Protein AF-A0A3N5R2R9-F1 (afdb_monomer_lite)

Secondary structure (DSSP, 8-state):
-EESSEEEETTEEEE-SS--EE-----SSHHHHHHHHHHHHHT---TT-

Sequence (49 aa):
MFHAGTRLEGGQVVTNGGRVLCVTALGESVSIAQQRAYETVQKIQWPGA

Structure (mmCIF, N/CA/C/O backbone):
data_AF-A0A3N5R2R9-F1
#
_entry.id   AF-A0A3N5R2R9-F1
#
loop_
_atom_site.group_PDB
_atom_site.id
_atom_site.type_symbol
_atom_site.label_atom_id
_atom_site.label_alt_id
_atom_site.label_comp_id
_atom_site.label_asym_id
_atom_site.label_entity_id
_atom_site.label_seq_id
_atom_site.pdbx_PDB_ins_code
_atom_site.Cartn_x
_atom_site.Cartn_y
_atom_site.Cartn_z
_atom_site.occupancy
_atom_site.B_iso_or_equiv
_atom_site.auth_seq_id
_atom_site.auth_comp_id
_atom_site.auth_asym_id
_atom_site.auth_atom_id
_atom_site.pdbx_PDB_model_num
ATOM 1 N N . MET A 1 1 ? -4.181 -5.596 -3.360 1.00 74.69 1 MET A N 1
ATOM 2 C CA . MET A 1 1 ? -4.262 -5.087 -1.976 1.00 74.69 1 MET A CA 1
ATOM 3 C C . MET A 1 1 ? -4.779 -6.201 -1.095 1.00 74.69 1 MET A C 1
ATOM 5 O O . MET A 1 1 ? -5.805 -6.776 -1.432 1.00 74.69 1 MET A O 1
ATOM 9 N N . PHE A 1 2 ? -4.062 -6.524 -0.023 1.00 78.94 2 PHE A N 1
ATOM 10 C CA . PHE A 1 2 ? -4.464 -7.551 0.937 1.00 78.94 2 PHE A CA 1
ATOM 11 C C . PHE A 1 2 ? -4.743 -6.928 2.303 1.00 78.94 2 PHE A C 1
ATOM 13 O O . PHE A 1 2 ? -3.999 -6.056 2.757 1.00 78.94 2 PHE A O 1
ATOM 20 N N . HIS A 1 3 ? -5.810 -7.404 2.938 1.00 80.75 3 HIS A N 1
ATOM 21 C CA . HIS A 1 3 ? -6.256 -7.006 4.267 1.00 80.75 3 HIS A CA 1
ATOM 22 C C . HIS A 1 3 ? -5.579 -7.892 5.318 1.00 80.75 3 HIS A C 1
ATOM 24 O O . HIS A 1 3 ? -5.785 -9.103 5.312 1.00 80.75 3 HIS A O 1
ATOM 30 N N . ALA A 1 4 ? -4.746 -7.306 6.183 1.00 80.50 4 ALA A N 1
ATOM 31 C CA . ALA A 1 4 ? -4.060 -8.020 7.261 1.00 80.50 4 ALA A CA 1
ATOM 32 C C . ALA A 1 4 ? -4.736 -7.711 8.606 1.00 80.50 4 ALA A C 1
ATOM 34 O O . ALA A 1 4 ? -5.623 -8.439 9.039 1.00 80.50 4 ALA A O 1
ATOM 35 N N . GLY A 1 5 ? -4.366 -6.604 9.247 1.00 84.50 5 GLY A N 1
ATOM 36 C CA . GLY A 1 5 ? -4.990 -6.116 10.473 1.00 84.50 5 GLY A CA 1
ATOM 37 C C . GLY A 1 5 ? -6.157 -5.177 10.195 1.00 84.50 5 GLY A C 1
ATOM 38 O O . GLY A 1 5 ? -6.111 -4.040 10.648 1.00 84.50 5 GLY A O 1
ATOM 39 N N . THR A 1 6 ? -7.170 -5.602 9.435 1.00 89.12 6 THR A N 1
ATOM 40 C CA . THR A 1 6 ? -8.408 -4.819 9.247 1.00 89.12 6 THR A CA 1
ATOM 41 C C . THR A 1 6 ? -9.634 -5.586 9.710 1.00 89.12 6 THR A C 1
ATOM 43 O O . THR A 1 6 ? -9.682 -6.806 9.573 1.00 89.12 6 THR A O 1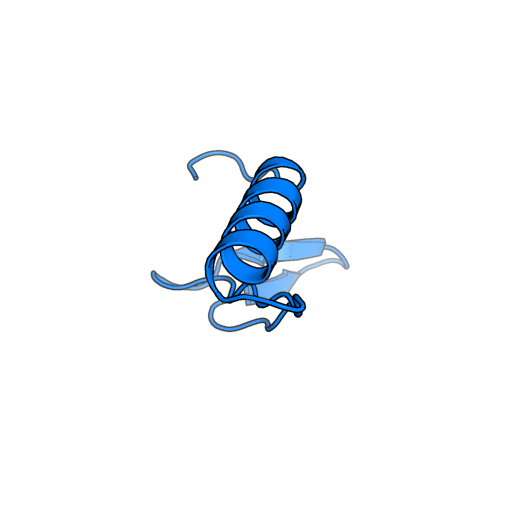
ATOM 46 N N . ARG A 1 7 ? -10.658 -4.874 10.178 1.00 88.75 7 ARG A N 1
ATOM 47 C CA . ARG A 1 7 ? -11.967 -5.435 10.536 1.00 88.75 7 ARG A CA 1
ATOM 48 C C . ARG A 1 7 ? -13.082 -4.678 9.817 1.00 88.75 7 ARG A C 1
ATOM 50 O O . ARG A 1 7 ? -12.919 -3.507 9.49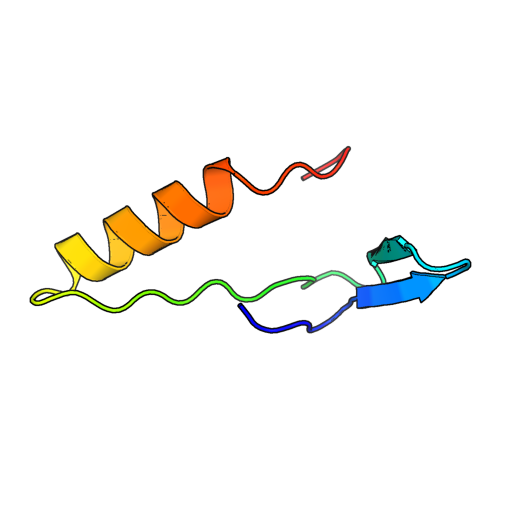6 1.00 88.75 7 ARG A O 1
ATOM 57 N N . LEU A 1 8 ? -14.207 -5.346 9.573 1.00 88.62 8 LEU A N 1
ATOM 58 C CA . LEU A 1 8 ? -15.452 -4.692 9.174 1.00 88.62 8 LEU A CA 1
ATOM 59 C C . LEU A 1 8 ? -16.282 -4.357 10.418 1.00 88.62 8 LEU A C 1
ATOM 61 O O . LEU A 1 8 ? -16.671 -5.261 11.159 1.00 88.62 8 LEU A O 1
ATOM 65 N N . GLU A 1 9 ? -16.573 -3.077 10.623 1.00 88.50 9 GLU A N 1
ATOM 66 C CA . GLU A 1 9 ? -17.475 -2.588 11.669 1.00 88.50 9 GLU A CA 1
ATOM 67 C C . GLU A 1 9 ? -18.499 -1.634 11.054 1.00 88.50 9 GLU A C 1
ATOM 69 O O . GLU A 1 9 ? -18.142 -0.663 10.391 1.00 88.50 9 GLU A O 1
ATOM 74 N N . GLY A 1 10 ? -19.792 -1.945 11.203 1.00 85.94 10 GLY A N 1
ATOM 75 C CA . GLY A 1 10 ? -20.872 -1.100 10.676 1.00 85.94 10 GLY A CA 1
ATOM 76 C C . GLY A 1 10 ? -20.819 -0.857 9.159 1.00 85.94 10 GLY A C 1
ATOM 77 O O . GLY A 1 10 ? -21.293 0.172 8.692 1.00 85.94 10 GLY A O 1
ATOM 78 N N . GLY A 1 11 ? -20.210 -1.769 8.392 1.00 88.50 11 GLY A N 1
ATOM 79 C CA . GLY A 1 11 ? -20.011 -1.618 6.945 1.00 88.50 11 GLY A CA 1
ATOM 80 C C . GLY A 1 11 ? -18.776 -0.800 6.547 1.00 88.50 11 GLY A C 1
ATOM 81 O O . GLY A 1 11 ? -18.527 -0.636 5.356 1.00 88.50 11 GLY A O 1
ATOM 82 N N . GLN A 1 12 ? -17.982 -0.326 7.510 1.00 85.69 12 GLN A N 1
ATOM 83 C CA . GLN A 1 12 ? -16.716 0.362 7.264 1.00 85.69 12 GLN A CA 1
ATOM 84 C C . GLN A 1 12 ? -15.525 -0.545 7.577 1.00 85.69 12 GLN A C 1
ATOM 86 O O . GLN A 1 12 ? -15.566 -1.363 8.497 1.00 85.69 12 GLN A O 1
ATOM 91 N N . VAL A 1 13 ? -14.450 -0.394 6.804 1.00 87.75 13 VAL A N 1
ATOM 92 C CA . VAL A 1 13 ? -13.178 -1.072 7.070 1.00 87.75 13 VAL A CA 1
ATOM 93 C C . VAL A 1 13 ? -12.381 -0.232 8.065 1.00 87.75 13 VAL A C 1
ATOM 95 O O . VAL A 1 13 ? -12.054 0.919 7.782 1.00 87.75 13 VAL A O 1
ATOM 98 N N . VAL A 1 14 ? -12.047 -0.814 9.215 1.00 88.50 14 VAL A N 1
ATOM 99 C CA . VAL A 1 14 ? -11.276 -0.176 10.295 1.00 88.50 14 VAL A CA 1
ATOM 100 C C . VAL A 1 14 ? -9.949 -0.898 10.534 1.00 88.50 14 VAL A C 1
ATOM 102 O O . VAL A 1 14 ? -9.797 -2.073 10.181 1.00 88.50 14 VAL A O 1
ATOM 105 N N . THR A 1 15 ? -8.974 -0.199 11.122 1.00 87.69 15 THR A N 1
ATOM 106 C CA . THR A 1 15 ? -7.685 -0.781 11.523 1.00 87.69 15 THR A CA 1
ATOM 107 C C . THR A 1 15 ? -7.859 -1.670 12.762 1.00 87.69 15 THR A C 1
ATOM 109 O O . THR A 1 15 ? -8.682 -1.402 13.632 1.00 87.69 15 THR A O 1
ATOM 112 N N . ASN A 1 16 ? -7.116 -2.773 12.834 1.00 87.88 16 ASN A N 1
ATOM 113 C CA . ASN A 1 16 ? -7.190 -3.769 13.906 1.00 87.88 16 ASN A CA 1
ATOM 114 C C . ASN A 1 16 ? -5.833 -4.483 14.085 1.00 87.88 16 ASN A C 1
ATOM 116 O O . ASN A 1 16 ? -5.721 -5.702 13.946 1.00 87.88 16 ASN A O 1
ATOM 120 N N . GLY A 1 17 ? -4.768 -3.708 14.306 1.00 83.31 17 GLY A N 1
ATOM 121 C CA . GLY A 1 17 ? -3.413 -4.217 14.540 1.00 83.31 17 GLY A CA 1
ATOM 122 C C . GLY A 1 17 ? -2.318 -3.327 13.948 1.00 83.31 17 GLY A C 1
ATOM 123 O O . GLY A 1 17 ? -2.601 -2.349 13.266 1.00 83.31 17 GLY A O 1
ATOM 124 N N . GLY A 1 18 ? -1.051 -3.679 14.193 1.00 83.44 18 GLY A N 1
ATOM 125 C CA . GLY A 1 18 ? 0.100 -2.866 13.766 1.00 83.44 18 GLY A CA 1
ATOM 126 C C . GLY A 1 18 ? 0.440 -2.934 12.268 1.00 83.44 18 GLY A C 1
ATOM 127 O O . GLY A 1 18 ? 1.025 -2.001 11.734 1.00 83.44 18 GLY A O 1
ATOM 128 N N . ARG A 1 19 ? 0.074 -4.017 11.564 1.00 85.62 19 ARG A N 1
ATOM 129 C CA . ARG A 1 19 ? 0.235 -4.150 10.101 1.00 85.62 19 ARG A CA 1
ATOM 130 C C . ARG A 1 19 ? -1.134 -4.335 9.467 1.00 85.62 19 ARG A C 1
ATOM 132 O O . ARG A 1 19 ? -1.766 -5.368 9.664 1.00 85.62 19 ARG A O 1
ATOM 139 N N . VAL A 1 20 ? -1.586 -3.332 8.723 1.00 86.81 20 VAL A N 1
ATOM 140 C CA . VAL A 1 20 ? -3.001 -3.196 8.358 1.00 86.81 20 VAL A CA 1
ATOM 141 C C . VAL A 1 20 ? -3.268 -3.636 6.918 1.00 86.81 20 VAL A C 1
ATOM 143 O O . VAL A 1 20 ? -4.109 -4.503 6.689 1.00 86.81 20 VAL A O 1
ATOM 146 N N . LEU A 1 21 ? -2.512 -3.110 5.952 1.00 86.88 21 LEU A N 1
ATOM 147 C CA . LEU A 1 21 ? -2.652 -3.431 4.529 1.00 86.88 21 LEU A CA 1
ATOM 148 C C . LEU A 1 21 ? -1.316 -3.855 3.925 1.00 86.88 21 LEU A C 1
ATOM 150 O O . LEU A 1 21 ? -0.259 -3.358 4.308 1.00 86.88 21 LEU A O 1
ATOM 154 N N . CYS A 1 22 ? -1.379 -4.732 2.926 1.00 88.44 22 CYS A N 1
ATOM 155 C CA . CYS A 1 22 ? -0.266 -5.006 2.024 1.00 88.44 22 CYS A CA 1
ATOM 156 C C . CYS A 1 22 ? -0.624 -4.542 0.607 1.00 88.44 22 CYS A C 1
ATOM 158 O O . CYS A 1 22 ? -1.633 -4.968 0.028 1.00 88.44 22 CYS A O 1
ATOM 160 N N . VAL A 1 23 ? 0.200 -3.651 0.052 1.00 88.56 23 VAL A N 1
ATOM 161 C CA . VAL A 1 23 ? 0.040 -3.114 -1.303 1.00 88.56 23 VAL A CA 1
ATOM 162 C C . VAL A 1 23 ? 1.038 -3.806 -2.213 1.00 88.56 23 VAL A C 1
ATOM 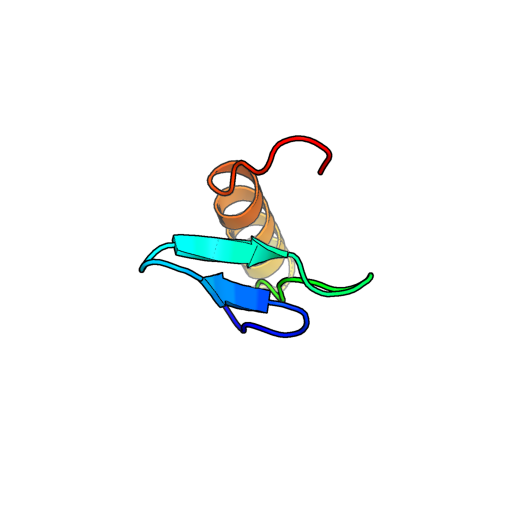164 O O . VAL A 1 23 ? 2.238 -3.787 -1.957 1.00 88.56 23 VAL A O 1
ATOM 167 N N . THR A 1 24 ? 0.540 -4.409 -3.285 1.00 90.75 24 THR A N 1
ATOM 168 C CA . THR A 1 24 ? 1.356 -5.033 -4.322 1.00 90.75 24 THR A CA 1
ATOM 169 C C . THR A 1 24 ? 0.924 -4.489 -5.671 1.00 90.75 24 THR A C 1
ATOM 171 O O . THR A 1 24 ? -0.267 -4.274 -5.910 1.00 90.75 24 THR A O 1
ATOM 174 N N . ALA A 1 25 ? 1.895 -4.262 -6.548 1.00 93.00 25 ALA A N 1
ATOM 175 C CA . ALA A 1 25 ? 1.660 -3.847 -7.919 1.00 93.00 25 ALA A CA 1
ATOM 176 C C . ALA A 1 25 ? 2.575 -4.633 -8.861 1.00 93.00 25 ALA A C 1
ATOM 178 O O . ALA A 1 25 ? 3.655 -5.075 -8.471 1.00 93.00 25 ALA A O 1
ATOM 179 N N . LEU A 1 26 ? 2.119 -4.814 -10.099 1.00 94.44 26 LEU A N 1
ATOM 180 C CA . LEU A 1 26 ? 2.879 -5.461 -11.164 1.00 94.44 26 LEU A CA 1
ATOM 181 C C . LEU A 1 26 ? 3.458 -4.399 -12.101 1.00 94.44 26 LEU A C 1
ATOM 183 O O . LEU A 1 26 ? 2.812 -3.385 -12.383 1.00 94.44 26 LEU A O 1
ATOM 187 N N . GLY A 1 27 ? 4.661 -4.648 -12.608 1.00 93.56 27 GLY A N 1
ATOM 188 C CA . GLY A 1 27 ? 5.369 -3.792 -13.552 1.00 93.56 27 GLY A CA 1
ATOM 189 C C . GLY A 1 27 ? 6.388 -4.599 -14.349 1.00 93.56 27 GLY A C 1
ATOM 190 O O . GLY A 1 27 ? 6.811 -5.664 -13.909 1.00 93.56 27 GLY A O 1
ATOM 191 N N . GLU A 1 28 ? 6.770 -4.092 -15.518 1.00 95.31 28 GLU A N 1
ATOM 192 C CA . GLU A 1 28 ? 7.757 -4.734 -16.406 1.00 95.31 28 GLU A CA 1
ATOM 193 C C . GLU A 1 28 ? 9.171 -4.740 -15.806 1.00 95.31 28 GLU A C 1
ATOM 195 O O . GLU A 1 28 ? 10.031 -5.521 -16.201 1.00 95.31 28 GLU A O 1
ATOM 200 N N . SER A 1 29 ? 9.396 -3.891 -14.807 1.00 97.31 29 SER A N 1
ATOM 201 C CA . SER A 1 29 ? 10.584 -3.873 -13.969 1.00 97.31 29 SER A CA 1
ATOM 202 C C . SER A 1 29 ? 10.192 -3.700 -12.503 1.00 97.31 29 SER A C 1
ATOM 204 O O . SER A 1 29 ? 9.089 -3.246 -12.172 1.00 97.31 29 SER A O 1
ATOM 206 N N . VAL A 1 30 ? 11.139 -3.993 -11.609 1.00 95.38 30 VAL A N 1
ATOM 207 C CA . VAL A 1 30 ? 10.985 -3.740 -10.169 1.00 95.38 30 VAL A CA 1
ATOM 208 C C . VAL A 1 30 ? 10.718 -2.258 -9.889 1.00 95.38 30 VAL A C 1
ATOM 210 O O . VAL A 1 30 ? 9.879 -1.951 -9.047 1.00 95.38 30 VAL A O 1
ATOM 213 N N . SER A 1 31 ? 11.359 -1.336 -10.617 1.00 97.00 31 SER A N 1
ATOM 214 C CA . SER A 1 31 ? 11.141 0.107 -10.438 1.00 97.00 31 SER A CA 1
ATOM 215 C C . SER A 1 31 ? 9.718 0.529 -10.811 1.00 97.00 31 SER A C 1
ATOM 217 O O . SER A 1 31 ? 9.081 1.259 -10.055 1.00 97.00 31 SER A O 1
ATOM 219 N N . ILE A 1 32 ? 9.176 0.010 -11.919 1.00 96.31 32 ILE A N 1
ATOM 220 C CA . ILE A 1 32 ? 7.794 0.286 -12.340 1.00 96.31 32 ILE A CA 1
ATOM 221 C C . ILE A 1 32 ? 6.800 -0.310 -11.336 1.00 96.31 32 ILE A C 1
ATOM 223 O O . ILE A 1 32 ? 5.825 0.343 -10.963 1.00 96.31 32 ILE A O 1
ATOM 227 N N . ALA A 1 33 ? 7.041 -1.540 -10.871 1.00 96.06 33 ALA A N 1
ATOM 228 C CA . ALA A 1 33 ? 6.202 -2.179 -9.860 1.00 96.06 33 ALA A CA 1
ATOM 229 C C . ALA A 1 33 ? 6.211 -1.392 -8.537 1.00 96.06 33 ALA A C 1
ATOM 231 O O . ALA A 1 33 ? 5.156 -1.158 -7.949 1.00 96.06 33 ALA A O 1
ATOM 232 N N . GLN A 1 34 ? 7.383 -0.926 -8.098 1.00 96.06 34 GLN A N 1
ATOM 233 C CA . GLN A 1 34 ? 7.536 -0.114 -6.893 1.00 96.06 34 GLN A CA 1
ATOM 234 C C . GLN A 1 34 ? 6.794 1.220 -7.015 1.00 96.06 34 GLN A C 1
ATOM 236 O O . GLN A 1 34 ? 6.022 1.569 -6.123 1.00 96.06 34 GLN A O 1
ATOM 241 N N . GLN A 1 35 ? 6.987 1.947 -8.119 1.00 96.44 35 GLN A N 1
ATOM 242 C CA . GLN A 1 35 ? 6.319 3.226 -8.347 1.00 96.44 35 GLN A CA 1
ATOM 243 C C . GLN A 1 35 ? 4.795 3.070 -8.278 1.00 96.44 35 GLN A C 1
ATOM 245 O O . GLN A 1 35 ? 4.133 3.775 -7.518 1.00 96.44 35 GLN A O 1
ATOM 250 N N . ARG A 1 36 ? 4.241 2.081 -8.987 1.00 95.88 36 ARG A N 1
ATOM 251 C CA . ARG A 1 36 ? 2.797 1.791 -8.981 1.00 95.88 36 ARG A CA 1
ATOM 252 C C . ARG A 1 36 ? 2.275 1.416 -7.592 1.00 95.88 36 ARG A C 1
ATOM 254 O O . ARG A 1 36 ? 1.152 1.778 -7.231 1.00 95.88 36 ARG A O 1
ATOM 261 N N . ALA A 1 37 ? 3.070 0.693 -6.802 1.00 93.50 37 ALA A N 1
ATOM 262 C CA . ALA A 1 37 ? 2.709 0.369 -5.427 1.00 93.50 37 ALA A CA 1
ATOM 263 C C . ALA A 1 37 ? 2.606 1.644 -4.573 1.00 93.50 37 ALA A C 1
ATOM 265 O O . ALA A 1 37 ? 1.599 1.827 -3.890 1.00 93.50 37 ALA A O 1
ATOM 266 N N . TYR A 1 38 ? 3.576 2.560 -4.669 1.00 93.69 38 TYR A N 1
ATOM 267 C CA . TYR A 1 38 ? 3.539 3.839 -3.949 1.00 93.69 38 TYR A CA 1
ATOM 268 C C . TYR A 1 38 ? 2.419 4.770 -4.422 1.00 93.69 38 TYR A C 1
ATOM 270 O O . TYR A 1 38 ? 1.743 5.368 -3.589 1.00 93.69 38 TYR A O 1
ATOM 278 N N . GLU A 1 39 ? 2.151 4.844 -5.726 1.00 94.06 39 GLU A N 1
ATOM 279 C CA . GLU A 1 39 ? 1.002 5.586 -6.268 1.00 94.06 39 GLU A CA 1
ATOM 280 C C . GLU A 1 39 ? -0.329 5.058 -5.717 1.00 94.06 39 GLU A C 1
ATOM 282 O O . GLU A 1 39 ? -1.270 5.817 -5.487 1.00 94.06 39 GLU A O 1
ATOM 287 N N . THR A 1 40 ? -0.422 3.747 -5.485 1.00 91.75 40 THR A N 1
ATOM 288 C CA . THR A 1 40 ? -1.604 3.134 -4.868 1.00 91.75 40 THR A CA 1
ATOM 289 C C . THR A 1 40 ? -1.688 3.472 -3.382 1.00 91.75 40 THR A C 1
ATOM 291 O O . THR A 1 40 ? -2.767 3.809 -2.904 1.00 91.75 40 THR A O 1
ATOM 294 N N . VAL A 1 41 ? -0.562 3.437 -2.659 1.00 90.69 41 VAL A N 1
ATOM 295 C CA . VAL A 1 41 ? -0.494 3.841 -1.244 1.00 90.69 41 VAL A CA 1
ATOM 296 C C . VAL A 1 41 ? -0.946 5.289 -1.057 1.00 90.69 41 VAL A C 1
ATOM 298 O O . VAL A 1 41 ? -1.740 5.549 -0.164 1.00 90.69 41 VAL A O 1
ATOM 301 N N . GLN A 1 42 ? -0.530 6.214 -1.927 1.00 89.69 42 GLN A N 1
ATOM 302 C CA . GLN A 1 42 ? -0.922 7.631 -1.849 1.00 89.69 42 GLN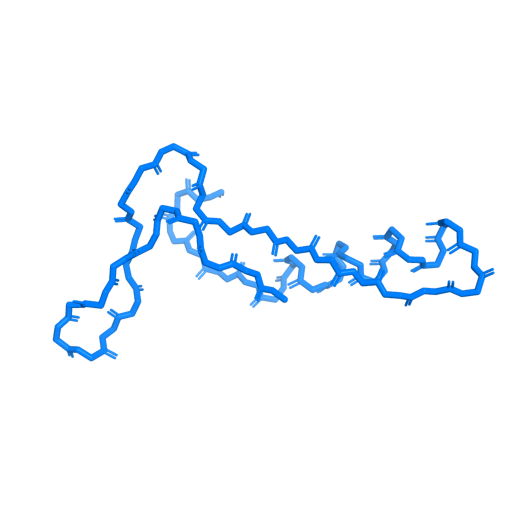 A CA 1
ATOM 303 C C . GLN A 1 42 ? -2.438 7.868 -1.947 1.00 89.69 42 GLN A C 1
ATOM 305 O O . GLN A 1 42 ? -2.936 8.886 -1.471 1.00 89.69 42 GLN A O 1
ATOM 310 N N . LYS A 1 43 ? -3.182 6.944 -2.564 1.00 88.56 43 LYS A N 1
ATOM 311 C CA . LYS A 1 43 ? -4.647 7.027 -2.686 1.00 88.56 43 LYS A CA 1
ATOM 312 C C . LYS A 1 43 ? -5.375 6.514 -1.443 1.00 88.56 43 LYS A C 1
ATOM 314 O O . LYS A 1 43 ? -6.578 6.724 -1.318 1.00 88.56 43 LYS A O 1
ATOM 319 N N . ILE A 1 44 ? -4.674 5.824 -0.548 1.00 87.75 44 ILE A N 1
ATOM 320 C CA . ILE A 1 44 ? -5.236 5.278 0.683 1.00 87.75 44 ILE A CA 1
ATOM 321 C C . ILE A 1 44 ? -5.060 6.329 1.767 1.00 87.75 44 ILE A C 1
ATOM 323 O O . ILE A 1 44 ? -3.941 6.662 2.143 1.00 87.75 44 ILE A O 1
ATOM 327 N N . GLN A 1 45 ? -6.173 6.846 2.277 1.00 82.06 45 GLN A N 1
ATOM 328 C CA . GLN A 1 45 ? -6.164 7.804 3.373 1.00 82.06 45 GLN A CA 1
ATOM 329 C C . GLN A 1 45 ? -6.757 7.167 4.621 1.00 82.06 45 GLN A C 1
ATOM 331 O O . GLN A 1 45 ? -7.920 6.766 4.634 1.00 82.06 45 GLN A O 1
ATOM 336 N N . TRP A 1 46 ? -5.949 7.105 5.675 1.00 78.06 46 TRP A N 1
ATOM 337 C CA . TRP A 1 46 ? -6.393 6.773 7.021 1.00 78.06 46 TRP A CA 1
ATOM 338 C C . TRP A 1 46 ? -5.870 7.835 7.988 1.00 78.06 46 TRP A C 1
ATOM 340 O O . 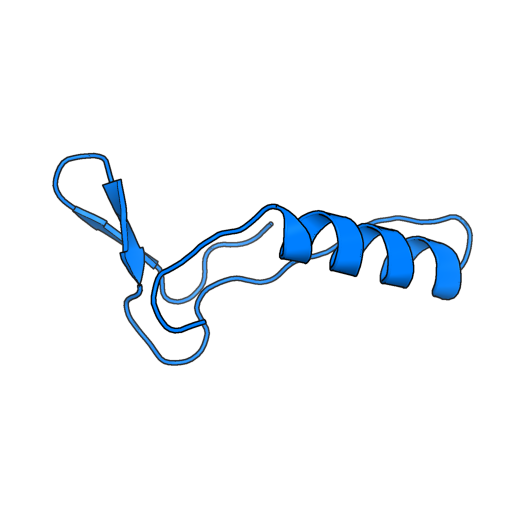TRP A 1 46 ? -4.687 8.173 7.920 1.00 78.06 46 TRP A O 1
ATOM 350 N N . PRO A 1 47 ? -6.702 8.361 8.900 1.00 68.00 47 PRO A N 1
ATOM 351 C CA . PRO A 1 47 ? -6.218 9.246 9.949 1.00 68.00 47 PRO A CA 1
ATOM 352 C C . PRO A 1 47 ? -5.185 8.513 10.820 1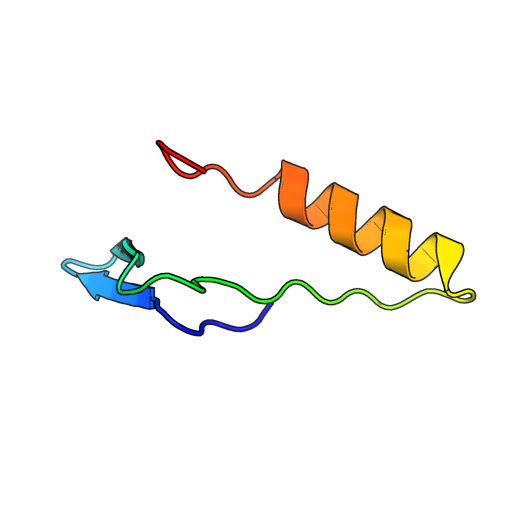.00 68.00 47 PRO A C 1
ATOM 354 O O . PRO A 1 47 ? -5.509 7.492 11.425 1.00 68.00 47 PRO A O 1
ATOM 357 N N . GLY A 1 48 ? -3.952 9.028 10.876 1.00 66.69 48 GLY A N 1
ATOM 358 C CA . GLY A 1 48 ? -2.865 8.479 11.702 1.00 66.69 48 GLY A CA 1
ATOM 359 C C . GLY A 1 48 ? -1.910 7.494 11.011 1.00 66.69 48 GLY A C 1
ATOM 360 O O . GLY A 1 48 ? -1.106 6.879 11.712 1.00 66.69 48 GLY A O 1
ATOM 361 N N . ALA A 1 49 ? -2.000 7.334 9.684 1.00 60.44 49 ALA A N 1
ATOM 362 C CA . ALA A 1 49 ? -1.010 6.629 8.861 1.00 60.44 49 ALA A CA 1
ATOM 363 C C . ALA A 1 49 ? 0.144 7.542 8.416 1.00 60.44 49 ALA A C 1
ATOM 365 O O . ALA A 1 49 ? -0.097 8.762 8.260 1.00 60.44 49 ALA A O 1
#

Foldseek 3Di:
DDADQWDQDPNDIDGHDDDGDDFWADDPDPVRRVVVSVVVVVVDDDPPD

pLDDT: mean 87.59, std 7.85, range [60.44, 97.31]

Radius of gyration: 12.66 Å; chains: 1; bounding box: 32×17×31 Å